Protein AF-A0A9N9N4H1-F1 (afdb_monomer_lite)

Radius of gyration: 12.53 Å; chains: 1; bounding box: 29×30×30 Å

pLDDT: mean 89.06, std 9.39, range [57.94, 96.88]

Structure (mmCIF, N/CA/C/O backbone):
data_AF-A0A9N9N4H1-F1
#
_entry.id   AF-A0A9N9N4H1-F1
#
loop_
_atom_site.group_PDB
_atom_site.id
_atom_site.type_symbol
_atom_site.label_atom_id
_atom_site.label_alt_id
_atom_site.label_comp_id
_atom_site.label_asym_id
_atom_site.label_entity_id
_atom_site.label_seq_id
_atom_site.pdbx_PDB_ins_code
_atom_site.Cartn_x
_atom_site.Cartn_y
_atom_site.Cartn_z
_atom_site.occupancy
_atom_site.B_iso_or_equiv
_atom_site.auth_seq_id
_atom_site.auth_comp_id
_atom_site.auth_asym_id
_atom_site.auth_atom_id
_atom_site.pdbx_PDB_model_num
ATOM 1 N N . GLU A 1 1 ? -2.994 14.638 10.584 1.00 78.75 1 GLU A N 1
ATOM 2 C CA . GLU A 1 1 ? -1.703 13.942 10.760 1.00 78.75 1 GLU A CA 1
ATOM 3 C C . GLU A 1 1 ? -1.933 12.439 10.787 1.00 78.75 1 GLU A C 1
ATOM 5 O O . GLU A 1 1 ? -3.045 12.027 11.104 1.00 78.75 1 GLU A O 1
ATOM 10 N N . THR A 1 2 ? -0.928 11.647 10.421 1.00 92.06 2 THR A N 1
ATOM 11 C CA . THR A 1 2 ? -0.932 10.178 10.525 1.00 92.06 2 THR A CA 1
ATOM 12 C C . THR A 1 2 ? 0.108 9.741 11.553 1.00 92.06 2 THR A C 1
ATOM 14 O O . THR A 1 2 ? 1.068 10.467 11.792 1.00 92.06 2 THR A O 1
ATOM 17 N 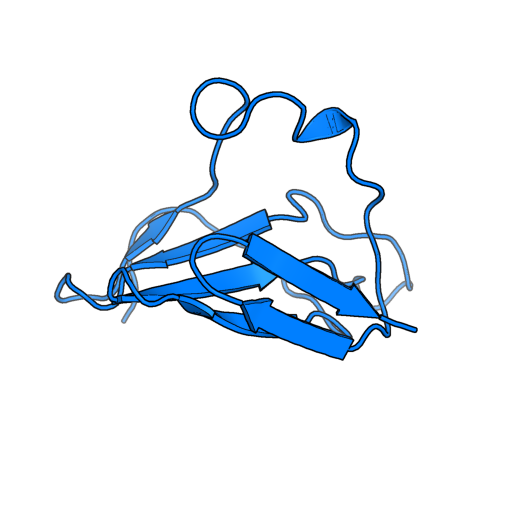N . THR A 1 3 ? -0.056 8.563 12.147 1.00 96.62 3 THR A N 1
ATOM 18 C CA . THR A 1 3 ? 0.909 7.962 13.088 1.00 96.62 3 THR A CA 1
ATOM 19 C C . THR A 1 3 ? 1.391 6.607 12.580 1.00 96.62 3 THR A C 1
ATOM 21 O O . THR A 1 3 ? 0.941 6.153 11.531 1.00 96.62 3 THR A O 1
ATOM 24 N N . GLY A 1 4 ? 2.263 5.939 13.337 1.00 94.81 4 GLY A N 1
ATOM 25 C CA . GLY A 1 4 ? 2.707 4.577 13.045 1.00 94.81 4 GLY A CA 1
ATOM 26 C C . GLY A 1 4 ? 4.010 4.537 12.263 1.00 94.81 4 GLY A C 1
ATOM 27 O O . GLY A 1 4 ? 4.871 5.398 12.449 1.00 94.81 4 GLY A O 1
ATOM 28 N N . ASP A 1 5 ? 4.150 3.513 11.430 1.00 94.12 5 ASP A N 1
ATOM 29 C CA . ASP A 1 5 ? 5.382 3.254 10.695 1.00 94.12 5 ASP A CA 1
ATOM 30 C C . ASP A 1 5 ? 5.682 4.341 9.652 1.00 94.12 5 ASP A C 1
ATOM 32 O O . ASP A 1 5 ? 4.784 4.939 9.056 1.00 94.12 5 ASP A O 1
ATOM 36 N N . SER A 1 6 ? 6.972 4.582 9.405 1.00 91.31 6 SER A N 1
ATOM 37 C CA . SER A 1 6 ? 7.422 5.491 8.349 1.00 91.31 6 SER A CA 1
ATOM 38 C C . SER A 1 6 ? 7.489 4.757 7.015 1.00 91.31 6 SER A C 1
ATOM 40 O O . SER A 1 6 ? 8.087 3.687 6.922 1.00 91.31 6 SER A O 1
ATOM 42 N N . LEU A 1 7 ? 6.917 5.354 5.969 1.00 87.94 7 LEU A N 1
ATOM 43 C CA . LEU A 1 7 ? 6.949 4.815 4.613 1.00 87.94 7 LEU A CA 1
ATOM 44 C C . LEU A 1 7 ? 7.760 5.711 3.691 1.00 87.94 7 LEU A C 1
ATOM 46 O O . LEU A 1 7 ? 7.523 6.917 3.614 1.00 87.94 7 LEU A O 1
ATOM 50 N N . ASP A 1 8 ? 8.652 5.087 2.932 1.00 90.88 8 ASP A N 1
ATOM 51 C CA . ASP A 1 8 ? 9.384 5.773 1.879 1.00 90.88 8 ASP A CA 1
ATOM 52 C C . ASP A 1 8 ? 8.443 6.236 0.761 1.00 90.88 8 ASP A C 1
ATOM 54 O O . ASP A 1 8 ? 7.474 5.554 0.384 1.00 90.88 8 ASP A O 1
ATOM 58 N N . ALA A 1 9 ? 8.765 7.409 0.212 1.00 92.38 9 ALA A N 1
ATOM 59 C CA . ALA A 1 9 ? 8.074 7.965 -0.938 1.00 92.38 9 ALA A CA 1
ATOM 60 C C . ALA A 1 9 ? 8.169 6.998 -2.127 1.00 92.38 9 ALA A C 1
ATOM 62 O O . ALA A 1 9 ? 9.236 6.478 -2.446 1.00 92.38 9 ALA A O 1
ATOM 63 N N . ARG A 1 10 ? 7.039 6.772 -2.801 1.00 95.25 10 ARG A N 1
ATOM 64 C CA . ARG A 1 10 ? 6.918 5.775 -3.870 1.00 95.25 10 ARG A CA 1
ATOM 65 C C . ARG A 1 10 ? 5.997 6.253 -4.983 1.00 95.25 10 ARG A C 1
ATOM 67 O O . ARG A 1 10 ? 4.971 6.884 -4.729 1.00 95.25 10 ARG A O 1
ATOM 74 N N . ARG A 1 11 ? 6.316 5.890 -6.223 1.00 96.56 11 ARG A N 1
ATOM 75 C CA . ARG A 1 11 ? 5.482 6.106 -7.419 1.00 96.56 11 ARG A CA 1
ATOM 76 C C . ARG A 1 11 ? 5.106 4.775 -8.066 1.00 96.56 11 ARG A C 1
ATOM 78 O O . ARG A 1 11 ? 5.747 3.761 -7.813 1.00 96.56 11 ARG A O 1
ATOM 85 N N . PHE A 1 12 ? 4.058 4.783 -8.890 1.00 96.81 12 PHE A N 1
ATOM 86 C CA . PHE A 1 12 ? 3.552 3.594 -9.597 1.00 96.81 12 PHE A CA 1
ATOM 87 C C . PHE A 1 12 ? 3.212 2.396 -8.687 1.00 96.81 12 PHE A C 1
ATOM 89 O O . PHE A 1 12 ? 3.316 1.244 -9.110 1.00 96.81 12 PHE A O 1
ATOM 96 N N . HIS A 1 13 ? 2.827 2.681 -7.442 1.00 96.81 13 HIS A N 1
ATOM 97 C CA . HIS A 1 13 ? 2.205 1.728 -6.529 1.00 96.81 13 HIS A CA 1
ATOM 98 C C . HIS A 1 13 ? 0.695 1.673 -6.791 1.00 96.81 13 HIS A C 1
ATOM 100 O O . HIS A 1 13 ? 0.141 2.557 -7.450 1.00 96.81 13 HIS A O 1
ATOM 106 N N . THR A 1 14 ? 0.023 0.680 -6.221 1.00 96.88 14 THR A N 1
ATOM 107 C CA . THR A 1 14 ? -1.441 0.653 -6.140 1.00 96.88 14 THR A CA 1
ATOM 108 C C . THR A 1 14 ? -1.896 0.800 -4.695 1.00 96.88 14 THR A C 1
ATOM 110 O O . THR A 1 14 ? -1.183 0.425 -3.764 1.00 96.88 14 THR A O 1
ATOM 113 N N . ALA A 1 15 ? -3.080 1.380 -4.509 1.00 96.06 15 ALA A N 1
ATOM 114 C CA . ALA A 1 15 ? -3.737 1.510 -3.218 1.00 96.06 15 ALA A CA 1
ATOM 115 C C . ALA A 1 15 ? -5.196 1.079 -3.373 1.00 96.06 15 ALA A C 1
ATOM 117 O O . ALA A 1 15 ? -5.922 1.637 -4.197 1.00 96.06 15 ALA A O 1
ATOM 118 N N . VAL A 1 16 ? -5.620 0.076 -2.609 1.00 95.81 16 VAL A N 1
ATOM 119 C CA . VAL A 1 16 ? -6.971 -0.491 -2.688 1.00 95.81 16 VAL A CA 1
ATOM 120 C C . VAL A 1 16 ? -7.611 -0.540 -1.306 1.00 95.81 16 VAL A C 1
ATOM 122 O O . VAL A 1 16 ? -6.955 -0.859 -0.315 1.00 95.81 16 VAL A O 1
ATOM 125 N N . LEU A 1 17 ? -8.899 -0.208 -1.222 1.00 94.94 17 LEU A N 1
ATOM 126 C CA . LEU A 1 17 ? -9.652 -0.290 0.027 1.00 94.94 17 LEU A CA 1
ATOM 127 C C . LEU A 1 17 ? -9.971 -1.756 0.336 1.00 94.94 17 LEU A C 1
ATOM 129 O O . LEU A 1 17 ? -10.670 -2.416 -0.431 1.00 94.94 17 LEU A O 1
ATOM 133 N N . SER A 1 18 ? -9.463 -2.256 1.459 1.00 90.25 18 SER A N 1
ATOM 134 C CA . SER A 1 18 ? -9.804 -3.575 1.986 1.00 90.25 18 SER A CA 1
ATOM 135 C C . SER A 1 18 ? -11.195 -3.558 2.628 1.00 90.25 18 SER A C 1
ATOM 137 O O . SER A 1 18 ? -11.546 -2.569 3.278 1.00 90.25 18 SER A O 1
ATOM 139 N N . PRO A 1 19 ? -11.960 -4.664 2.544 1.00 82.00 19 PRO A N 1
ATOM 140 C CA . PRO A 1 19 ? -13.196 -4.836 3.309 1.00 82.00 19 PRO A CA 1
ATOM 141 C C . PRO A 1 19 ? -13.017 -4.658 4.824 1.00 82.00 19 PRO A C 1
ATOM 143 O O . PRO A 1 19 ? -13.967 -4.298 5.508 1.00 82.00 19 PRO A O 1
ATOM 146 N N . ASN A 1 20 ? -11.800 -4.858 5.343 1.00 76.69 20 ASN A N 1
ATOM 147 C CA . ASN A 1 20 ? -11.460 -4.711 6.762 1.00 76.69 20 ASN A CA 1
ATOM 148 C C . ASN A 1 20 ? -11.072 -3.264 7.146 1.00 76.69 20 ASN A C 1
ATOM 150 O O . ASN A 1 20 ? -10.271 -3.060 8.056 1.00 76.69 20 ASN A O 1
ATOM 154 N N . GLU A 1 21 ? -11.600 -2.268 6.426 1.00 72.00 21 GLU A N 1
ATOM 155 C CA . GLU A 1 21 ? -11.495 -0.828 6.733 1.00 72.00 21 GLU A CA 1
ATOM 156 C C . GLU A 1 21 ? -10.056 -0.273 6.817 1.00 72.00 21 GLU A C 1
ATOM 158 O O . GLU A 1 21 ? -9.749 0.670 7.556 1.00 72.00 21 GLU A O 1
ATOM 163 N N . GLY A 1 22 ? -9.151 -0.849 6.026 1.00 91.81 22 GLY A N 1
ATOM 164 C CA . GLY A 1 22 ? -7.803 -0.334 5.805 1.00 91.81 22 GLY A CA 1
ATOM 165 C C . GLY A 1 22 ? -7.520 -0.169 4.320 1.00 91.81 22 GLY A C 1
ATOM 166 O O . GLY A 1 22 ? -8.074 -0.885 3.488 1.00 91.81 22 GLY A O 1
ATOM 167 N N . ILE A 1 23 ? -6.641 0.759 3.968 1.00 95.44 23 ILE A N 1
ATOM 168 C CA . ILE A 1 23 ? -6.141 0.871 2.596 1.00 95.44 23 ILE A CA 1
ATOM 169 C C . ILE A 1 23 ? -4.880 0.019 2.515 1.00 95.44 23 ILE A C 1
ATOM 171 O O . ILE A 1 23 ? -3.961 0.211 3.308 1.00 95.44 23 ILE A O 1
ATOM 175 N N . VAL A 1 24 ? -4.846 -0.930 1.583 1.00 94.56 24 VAL A N 1
ATOM 176 C CA . VAL A 1 24 ? -3.675 -1.764 1.300 1.00 94.56 24 VAL A CA 1
ATOM 177 C C . VAL A 1 24 ? -2.889 -1.107 0.177 1.00 94.56 24 VAL A C 1
ATOM 179 O O . VAL A 1 24 ? -3.433 -0.845 -0.894 1.00 94.56 24 VAL A O 1
ATOM 182 N N . ILE A 1 25 ? -1.619 -0.823 0.439 1.00 95.06 25 ILE A N 1
ATOM 183 C CA . ILE A 1 25 ? -0.680 -0.214 -0.495 1.00 95.06 25 ILE A CA 1
ATOM 184 C C . ILE A 1 25 ? 0.295 -1.302 -0.919 1.00 95.06 25 ILE A C 1
ATOM 186 O O . ILE A 1 25 ? 0.932 -1.919 -0.060 1.00 95.06 25 ILE A O 1
ATOM 190 N N . TYR A 1 26 ? 0.434 -1.512 -2.228 1.00 93.88 26 TYR A N 1
ATOM 191 C CA . TYR A 1 26 ? 1.352 -2.509 -2.761 1.00 93.88 26 TYR A CA 1
ATOM 192 C C . TYR A 1 26 ? 2.281 -1.962 -3.851 1.00 93.88 26 TYR A C 1
ATOM 194 O O . TYR A 1 26 ? 1.874 -1.242 -4.768 1.00 93.88 26 TYR A O 1
ATOM 202 N N . GLY A 1 27 ? 3.548 -2.352 -3.738 1.00 94.50 27 GLY A N 1
ATOM 203 C CA . GLY A 1 27 ? 4.617 -2.084 -4.679 1.00 94.50 27 GLY A CA 1
ATOM 204 C C . GLY A 1 27 ? 5.057 -0.623 -4.730 1.00 94.50 27 GLY A C 1
ATOM 205 O O . GLY A 1 27 ? 4.951 0.136 -3.758 1.00 94.50 27 GLY A O 1
ATOM 206 N N . GLY A 1 28 ? 5.553 -0.252 -5.903 1.00 95.56 28 GLY A N 1
ATOM 207 C CA . GLY A 1 28 ? 6.073 1.063 -6.227 1.00 95.56 28 GLY A CA 1
ATOM 208 C C . GLY A 1 28 ? 7.593 1.104 -6.333 1.00 95.56 28 GLY A C 1
ATOM 209 O O . GLY A 1 28 ? 8.318 0.228 -5.861 1.00 95.56 28 GLY A O 1
ATOM 210 N N . GLU A 1 29 ? 8.060 2.163 -6.976 1.00 95.75 29 GLU A N 1
ATOM 211 C CA . GLU A 1 29 ? 9.476 2.462 -7.166 1.00 95.75 29 GLU A CA 1
ATOM 212 C C . GLU A 1 29 ? 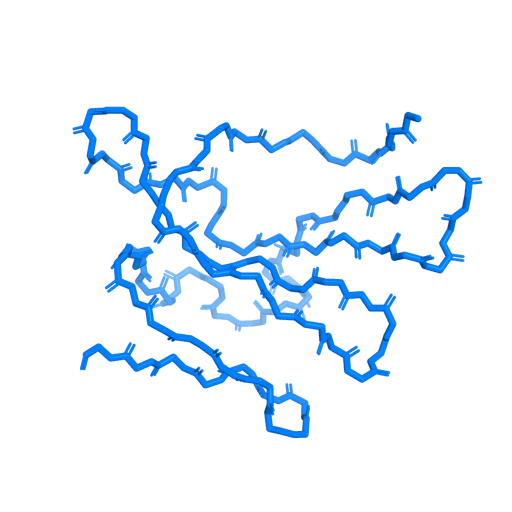9.794 3.881 -6.687 1.00 95.75 29 GLU A C 1
ATOM 214 O O . GLU A 1 29 ? 8.898 4.725 -6.580 1.00 95.75 29 GLU A O 1
ATOM 219 N N . ASP A 1 30 ? 11.062 4.141 -6.393 1.00 95.75 30 ASP A N 1
ATOM 220 C CA . ASP A 1 30 ? 11.557 5.478 -6.086 1.00 95.75 30 ASP A CA 1
ATOM 221 C C . ASP A 1 30 ? 11.769 6.303 -7.374 1.00 95.75 30 ASP A C 1
ATOM 223 O O . ASP A 1 30 ? 11.404 5.906 -8.492 1.00 95.75 30 ASP A O 1
ATOM 227 N N . THR A 1 31 ? 12.338 7.500 -7.233 1.00 96.12 31 THR A N 1
ATOM 228 C CA . THR A 1 31 ? 12.648 8.383 -8.367 1.00 96.12 31 THR A CA 1
ATOM 229 C C . THR A 1 31 ? 13.705 7.808 -9.308 1.00 96.12 31 THR A C 1
ATOM 231 O O . THR A 1 31 ? 13.680 8.12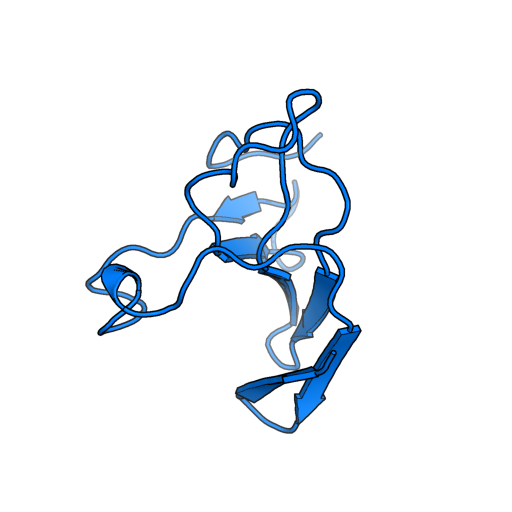1 -10.497 1.00 96.12 31 THR A O 1
ATOM 234 N N . ASP A 1 32 ? 14.569 6.925 -8.804 1.00 96.44 32 ASP A N 1
ATOM 235 C CA . ASP A 1 32 ? 15.617 6.236 -9.560 1.00 96.44 32 ASP A CA 1
ATOM 236 C C . ASP A 1 32 ? 15.100 4.934 -10.199 1.00 96.44 32 ASP A C 1
ATOM 238 O O . ASP A 1 32 ? 15.859 4.189 -10.815 1.00 96.44 32 ASP A O 1
ATOM 242 N N . SER A 1 33 ? 13.790 4.670 -10.110 1.00 94.56 33 SER A N 1
ATOM 243 C CA . SER A 1 33 ? 13.135 3.441 -10.584 1.00 94.56 33 SER A CA 1
ATOM 244 C C . SER A 1 33 ? 13.613 2.175 -9.864 1.00 94.56 33 SER A C 1
ATOM 246 O O . SER A 1 33 ? 13.522 1.076 -10.409 1.00 94.56 33 SER A O 1
ATOM 248 N N . ARG A 1 34 ? 14.117 2.310 -8.633 1.00 93.88 34 ARG A N 1
ATOM 249 C CA . ARG A 1 34 ? 14.430 1.167 -7.773 1.00 93.88 34 ARG A CA 1
ATOM 250 C C . ARG A 1 34 ? 13.182 0.760 -6.999 1.00 93.88 34 ARG A C 1
ATOM 252 O O . ARG A 1 34 ? 12.435 1.639 -6.566 1.00 93.88 34 ARG A O 1
ATOM 259 N N . PRO A 1 35 ? 12.944 -0.540 -6.782 1.00 91.44 35 PRO A N 1
ATOM 260 C CA . PRO A 1 35 ? 11.792 -0.966 -6.006 1.00 91.44 35 PRO A CA 1
ATOM 261 C C . PRO A 1 35 ? 11.879 -0.471 -4.556 1.00 91.44 35 PRO A C 1
ATOM 263 O O . PRO A 1 35 ? 12.945 -0.529 -3.944 1.00 91.44 35 PRO A O 1
ATOM 266 N N . VAL A 1 36 ? 10.756 -0.003 -4.004 1.00 91.38 36 VAL A N 1
ATOM 267 C CA . VAL A 1 36 ? 10.682 0.454 -2.6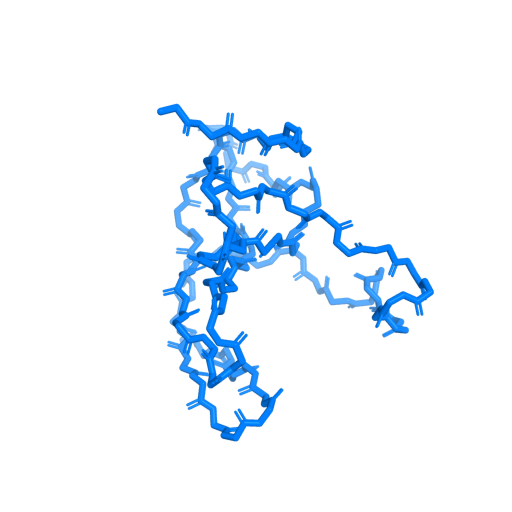07 1.00 91.38 36 VAL A CA 1
ATOM 268 C C . VAL A 1 36 ? 10.328 -0.715 -1.690 1.00 91.38 36 VAL A C 1
ATOM 270 O O . VAL A 1 36 ? 9.381 -1.470 -1.947 1.00 91.38 36 VAL A O 1
ATOM 273 N N . LEU A 1 37 ? 11.080 -0.840 -0.595 1.00 87.50 37 LEU A N 1
ATOM 274 C CA . LEU A 1 37 ? 10.829 -1.798 0.476 1.00 87.50 37 LEU A CA 1
ATOM 275 C C . LEU A 1 37 ? 10.406 -1.055 1.758 1.00 87.50 37 LEU A C 1
ATOM 277 O O . LEU A 1 37 ? 10.955 0.003 2.042 1.00 87.50 37 LEU A O 1
ATOM 281 N N . PRO A 1 38 ? 9.455 -1.588 2.540 1.00 86.75 38 PRO A N 1
ATOM 282 C CA . PRO A 1 38 ? 8.626 -2.746 2.223 1.00 86.75 38 PRO A CA 1
ATOM 283 C C . PRO A 1 38 ? 7.662 -2.441 1.069 1.00 86.75 38 PRO A C 1
ATOM 285 O O . PRO A 1 38 ? 7.132 -1.331 0.924 1.00 86.75 38 PRO A O 1
ATOM 288 N N . SER A 1 39 ? 7.414 -3.455 0.242 1.00 89.56 39 SER A N 1
ATOM 289 C CA . SER A 1 39 ? 6.469 -3.333 -0.868 1.00 89.56 39 SER A CA 1
ATOM 290 C C . SER A 1 39 ? 5.016 -3.424 -0.410 1.00 89.56 39 SER A C 1
ATOM 292 O O . SER A 1 39 ? 4.152 -3.006 -1.161 1.00 89.56 39 SER A O 1
ATOM 294 N N . LEU A 1 40 ? 4.734 -3.898 0.806 1.00 90.94 40 LEU A N 1
ATOM 295 C CA . LEU A 1 40 ? 3.394 -3.911 1.393 1.00 90.94 40 LEU A CA 1
ATOM 296 C C . LEU A 1 40 ? 3.316 -2.929 2.563 1.00 90.94 40 LEU A C 1
ATOM 298 O O . LEU A 1 40 ? 4.170 -2.945 3.448 1.00 90.94 40 LEU A O 1
ATOM 302 N N . ALA A 1 41 ? 2.266 -2.116 2.585 1.00 92.94 41 ALA A N 1
ATOM 303 C CA . ALA A 1 41 ? 1.904 -1.290 3.728 1.00 92.94 41 ALA A CA 1
ATOM 304 C C . ALA A 1 41 ? 0.383 -1.188 3.852 1.00 92.94 41 ALA A C 1
ATOM 306 O O . ALA A 1 41 ? -0.347 -1.361 2.876 1.00 92.94 41 ALA A O 1
ATOM 307 N N . ILE A 1 42 ? -0.101 -0.898 5.054 1.00 94.00 42 ILE A N 1
ATOM 308 C CA . ILE A 1 42 ? -1.524 -0.742 5.341 1.00 94.00 42 ILE A CA 1
ATOM 309 C C . ILE A 1 42 ? -1.731 0.590 6.055 1.00 94.00 42 ILE A C 1
ATOM 311 O O . ILE A 1 42 ? -1.090 0.864 7.067 1.00 94.00 42 ILE A O 1
ATOM 315 N N . LEU A 1 43 ? -2.657 1.405 5.555 1.00 95.62 43 LEU A N 1
ATOM 316 C CA . LEU A 1 43 ? -3.185 2.547 6.293 1.00 95.62 43 LEU A CA 1
ATOM 317 C C . LEU A 1 43 ? -4.451 2.109 7.025 1.00 95.62 43 LEU A C 1
ATOM 319 O O . LEU A 1 43 ? -5.490 1.882 6.401 1.00 95.62 43 LEU A O 1
ATOM 323 N N . LYS A 1 44 ? -4.374 1.993 8.349 1.00 94.88 44 LYS A N 1
ATOM 324 C CA . LYS A 1 44 ? -5.534 1.725 9.201 1.00 94.88 44 LYS A CA 1
ATOM 325 C C . LYS A 1 44 ? -6.371 2.996 9.296 1.00 94.88 44 LYS A C 1
ATOM 327 O O . LYS A 1 44 ? -5.976 3.959 9.955 1.00 94.88 44 LYS A O 1
ATOM 332 N N . THR A 1 45 ? -7.526 2.992 8.631 1.00 93.56 45 THR A N 1
ATOM 333 C CA . THR A 1 45 ? -8.463 4.129 8.643 1.00 93.56 45 THR A CA 1
ATOM 334 C C . THR A 1 45 ? -9.462 4.083 9.801 1.00 93.56 45 THR A C 1
ATOM 336 O O . THR A 1 45 ? -10.217 5.027 10.003 1.00 93.56 45 THR A O 1
ATOM 339 N N . THR A 1 46 ? -9.420 3.022 10.609 1.00 92.44 46 THR A N 1
ATOM 340 C CA . THR A 1 46 ? -10.259 2.828 11.801 1.00 92.44 46 THR A CA 1
ATOM 341 C C . THR A 1 46 ? -9.755 3.556 13.049 1.00 92.44 46 THR A C 1
ATOM 343 O O . THR A 1 46 ? -10.464 3.622 14.051 1.00 92.44 46 THR A O 1
ATOM 346 N N . THR A 1 47 ? -8.538 4.108 13.024 1.00 91.00 47 THR A N 1
ATOM 347 C CA . THR A 1 47 ? -7.949 4.853 14.146 1.00 91.00 47 THR A CA 1
ATOM 348 C C . THR A 1 47 ? -7.932 6.349 13.859 1.00 91.00 47 THR A C 1
ATOM 350 O O . THR A 1 47 ? -7.788 6.757 12.713 1.00 91.00 47 THR A O 1
ATOM 353 N N . ILE A 1 48 ? -8.021 7.192 14.889 1.00 93.31 48 ILE A N 1
ATOM 354 C CA . ILE A 1 48 ? -7.835 8.643 14.748 1.00 93.31 48 ILE A CA 1
ATOM 355 C C . ILE A 1 48 ? -6.707 9.078 15.695 1.00 93.31 48 ILE A C 1
ATOM 357 O O . ILE A 1 48 ? -6.880 8.967 16.910 1.00 93.31 48 ILE A O 1
ATOM 361 N N . PRO A 1 49 ? -5.562 9.568 15.177 1.00 94.88 49 PRO A N 1
ATOM 362 C CA . PRO A 1 49 ? -5.219 9.709 13.753 1.00 94.88 49 PRO A CA 1
ATOM 363 C C . PRO A 1 49 ? -5.083 8.358 13.022 1.00 94.88 49 PRO A C 1
ATOM 365 O O . PRO A 1 49 ? -4.879 7.318 13.656 1.00 94.88 49 PRO A O 1
ATOM 368 N N . TYR A 1 50 ? -5.177 8.372 11.686 1.00 94.94 50 TYR A N 1
ATOM 369 C CA . TYR A 1 50 ? -4.931 7.174 10.873 1.00 94.94 50 TYR A CA 1
ATOM 370 C C . TYR A 1 50 ? -3.515 6.647 11.113 1.00 94.94 50 TYR A C 1
ATOM 372 O O . TYR A 1 50 ? -2.575 7.433 11.273 1.00 94.94 50 TYR A O 1
ATOM 380 N N . ASN A 1 51 ? -3.371 5.325 11.133 1.00 95.50 51 ASN A N 1
ATOM 381 C CA . ASN A 1 51 ? -2.138 4.659 11.533 1.00 95.50 51 ASN A CA 1
ATOM 382 C C . ASN A 1 51 ? -1.540 3.850 10.377 1.00 95.50 51 ASN A C 1
ATOM 384 O O . ASN A 1 51 ? -2.199 2.976 9.814 1.00 95.50 51 ASN A O 1
ATOM 388 N N . TRP A 1 52 ? -0.291 4.139 10.032 1.00 95.00 52 TRP A N 1
ATOM 389 C CA . TRP A 1 52 ? 0.502 3.345 9.108 1.00 95.00 52 TRP A CA 1
ATOM 390 C C . TRP A 1 52 ? 1.028 2.088 9.787 1.00 95.00 52 TRP A C 1
ATOM 392 O O . TRP A 1 52 ? 1.515 2.134 10.917 1.00 95.00 52 TRP A O 1
ATOM 402 N N . TYR A 1 53 ? 0.942 0.978 9.064 1.00 92.56 53 TYR A N 1
ATOM 403 C CA . TYR A 1 53 ? 1.370 -0.332 9.515 1.00 92.56 53 TYR A CA 1
ATOM 404 C C . TYR A 1 53 ? 2.108 -1.065 8.396 1.00 92.56 53 TYR A C 1
ATOM 406 O O . TYR A 1 53 ? 1.563 -1.237 7.303 1.00 92.56 53 TYR A O 1
ATOM 414 N N . ILE A 1 54 ? 3.324 -1.518 8.674 1.00 91.69 54 ILE A N 1
ATOM 415 C CA . ILE A 1 54 ? 4.116 -2.395 7.817 1.00 91.69 54 ILE A CA 1
ATOM 416 C C . ILE A 1 54 ? 3.950 -3.828 8.336 1.00 91.69 54 ILE A C 1
ATOM 418 O O . ILE A 1 54 ? 4.481 -4.157 9.399 1.00 91.69 54 ILE A O 1
ATOM 422 N N . PRO A 1 55 ? 3.240 -4.705 7.602 1.00 87.50 55 PRO A N 1
ATOM 423 C CA . PRO A 1 55 ? 3.142 -6.107 7.977 1.00 87.50 55 PRO A CA 1
ATOM 424 C C . PRO A 1 55 ? 4.521 -6.771 7.926 1.00 87.50 55 PRO A C 1
ATOM 426 O O . PRO A 1 55 ? 5.304 -6.534 7.003 1.00 87.50 55 PRO A O 1
ATOM 429 N N . ASN A 1 56 ? 4.814 -7.614 8.908 1.00 82.06 56 ASN A N 1
ATOM 430 C CA . ASN A 1 56 ? 6.050 -8.389 8.971 1.00 82.06 56 ASN A CA 1
ATOM 431 C C . ASN A 1 56 ? 5.794 -9.866 8.608 1.00 82.06 56 ASN A C 1
ATOM 433 O O . ASN A 1 56 ? 4.661 -10.276 8.356 1.00 82.06 56 ASN A O 1
ATOM 437 N N . SER A 1 57 ? 6.847 -10.687 8.596 1.00 71.06 57 SER A N 1
ATOM 438 C CA . SER A 1 57 ? 6.767 -12.106 8.210 1.00 71.06 57 SER A CA 1
ATOM 439 C C . SER A 1 57 ? 5.830 -12.958 9.076 1.00 71.06 57 SER A C 1
ATOM 441 O O . SER A 1 57 ? 5.444 -14.044 8.649 1.00 71.06 57 SER A O 1
ATOM 443 N N . THR A 1 58 ? 5.460 -12.491 10.273 1.00 73.38 58 THR A N 1
ATOM 444 C CA . THR A 1 58 ? 4.459 -13.154 11.123 1.00 73.38 58 THR A CA 1
ATOM 445 C C . THR A 1 58 ? 3.025 -12.788 10.742 1.00 73.38 58 THR A C 1
ATOM 447 O O . THR A 1 58 ? 2.132 -13.609 10.927 1.00 73.38 58 THR A O 1
ATOM 450 N N . ASP A 1 59 ? 2.806 -11.606 10.157 1.00 75.38 59 ASP A N 1
ATOM 451 C CA . ASP A 1 59 ? 1.481 -11.146 9.725 1.00 75.38 59 ASP A CA 1
ATOM 452 C C . ASP A 1 59 ? 1.095 -11.710 8.360 1.00 75.38 59 ASP A C 1
ATOM 454 O O . ASP A 1 59 ? -0.053 -12.086 8.125 1.00 75.38 59 ASP A O 1
ATOM 458 N N . VAL A 1 60 ? 2.062 -11.741 7.443 1.00 70.81 60 VAL A N 1
ATOM 459 C CA . VAL A 1 60 ? 1.884 -12.248 6.085 1.00 70.81 60 VAL A CA 1
ATOM 460 C C . VAL A 1 60 ? 3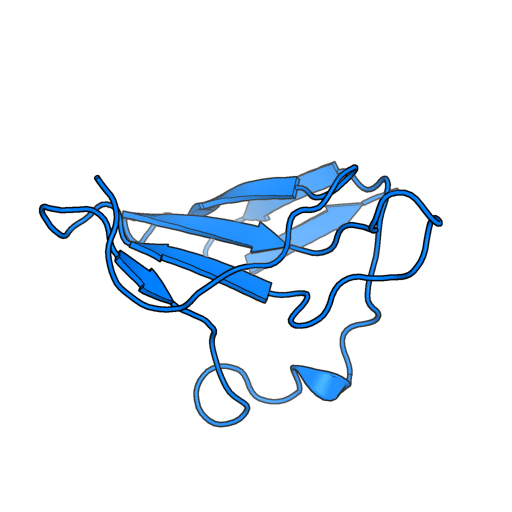.047 -13.199 5.795 1.00 70.81 60 VAL A C 1
ATOM 462 O O . VAL A 1 60 ? 4.144 -12.753 5.433 1.00 70.81 60 VAL A O 1
ATOM 4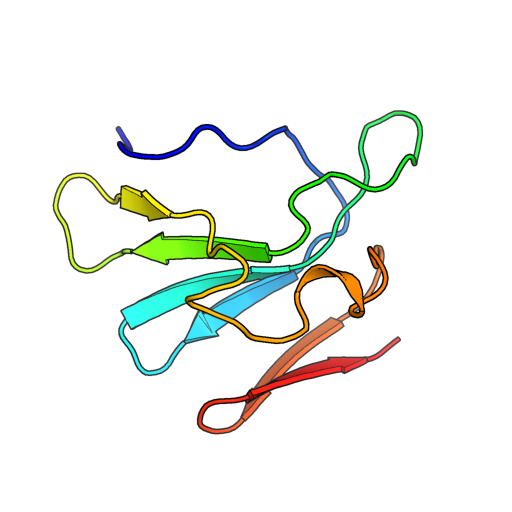65 N N . PRO A 1 61 ? 2.826 -14.516 5.972 1.00 65.94 61 PRO A N 1
ATOM 466 C CA . PRO A 1 61 ? 3.780 -15.530 5.547 1.00 65.94 61 PRO A CA 1
ATOM 467 C C . PRO A 1 61 ? 4.120 -15.305 4.069 1.00 65.94 61 PRO A C 1
ATOM 469 O O . PRO A 1 61 ? 3.232 -14.995 3.278 1.00 65.94 61 PRO A O 1
ATOM 472 N N . ASP A 1 62 ? 5.393 -15.439 3.696 1.00 66.56 62 ASP A N 1
ATOM 473 C CA . ASP A 1 62 ? 5.891 -15.226 2.324 1.00 66.56 62 ASP A CA 1
ATOM 474 C C . ASP A 1 62 ? 5.940 -13.776 1.801 1.00 66.56 62 ASP A C 1
ATOM 476 O O . ASP A 1 62 ? 6.135 -13.546 0.608 1.00 66.56 62 ASP A O 1
ATOM 480 N N . LEU A 1 63 ? 5.904 -12.769 2.680 1.00 65.44 63 LEU A N 1
ATOM 481 C CA . LEU A 1 63 ? 6.157 -11.365 2.303 1.00 65.44 63 LEU A CA 1
ATOM 482 C C . LEU A 1 63 ? 7.441 -11.139 1.491 1.00 65.44 63 LEU A C 1
ATOM 484 O O . LEU A 1 63 ? 7.495 -10.244 0.653 1.00 65.44 63 LEU A O 1
ATOM 488 N N . THR A 1 64 ? 8.473 -11.947 1.737 1.00 57.94 64 THR A N 1
ATOM 489 C CA . THR A 1 64 ? 9.764 -11.891 1.036 1.00 57.94 64 THR A CA 1
ATOM 490 C C . THR A 1 64 ? 9.740 -12.549 -0.344 1.00 57.94 64 THR A C 1
ATOM 492 O O . THR A 1 64 ? 10.702 -12.405 -1.094 1.00 57.94 64 THR A O 1
ATOM 495 N N . VAL A 1 65 ? 8.684 -13.299 -0.671 1.00 59.94 65 VAL A N 1
ATOM 496 C CA . VAL A 1 65 ? 8.536 -14.023 -1.944 1.00 59.94 65 VAL A CA 1
ATOM 497 C C . VAL A 1 65 ? 7.767 -13.197 -2.970 1.00 59.94 65 VAL A C 1
ATOM 499 O O . VAL A 1 65 ? 7.906 -13.424 -4.171 1.00 59.94 65 VAL A O 1
ATOM 502 N N . VAL A 1 66 ? 6.996 -12.198 -2.531 1.00 66.75 66 VAL A N 1
ATOM 503 C CA . VAL A 1 66 ? 6.238 -11.354 -3.455 1.00 66.75 66 VAL A CA 1
ATOM 504 C C . VAL A 1 66 ? 7.183 -10.327 -4.100 1.00 66.75 66 VAL A C 1
ATOM 506 O O . VAL A 1 66 ? 7.748 -9.493 -3.388 1.00 66.75 66 VAL A O 1
ATOM 509 N N . PRO A 1 67 ? 7.396 -10.373 -5.429 1.00 79.19 67 PRO A N 1
ATOM 510 C CA . PRO A 1 67 ? 8.353 -9.503 -6.098 1.00 79.19 67 PRO A CA 1
ATOM 511 C C . PRO A 1 67 ? 7.938 -8.037 -5.954 1.00 79.19 67 PRO A C 1
ATOM 513 O O . PRO A 1 67 ? 6.751 -7.729 -6.038 1.00 79.19 67 PRO A O 1
ATOM 516 N N . PRO A 1 68 ? 8.884 -7.107 -5.777 1.00 84.06 68 PRO A N 1
ATOM 517 C CA . PRO A 1 68 ? 8.541 -5.707 -5.611 1.00 84.06 68 PRO A CA 1
ATOM 518 C C . PRO A 1 68 ? 8.114 -5.121 -6.971 1.00 84.06 68 PRO A C 1
ATOM 520 O O . PRO A 1 68 ? 8.942 -4.743 -7.799 1.00 84.06 68 PRO A O 1
ATOM 523 N N . LEU A 1 69 ? 6.801 -5.115 -7.229 1.00 91.69 69 LEU A N 1
ATOM 524 C CA . LEU A 1 69 ? 6.206 -4.682 -8.499 1.00 91.69 69 LEU A CA 1
ATOM 525 C C . LEU A 1 69 ? 6.008 -3.163 -8.553 1.00 91.69 69 LEU A C 1
ATOM 527 O O . LEU A 1 69 ? 5.634 -2.533 -7.568 1.00 91.69 69 LEU A O 1
ATOM 531 N N . SER A 1 70 ? 6.126 -2.577 -9.740 1.00 94.81 70 SER A N 1
ATOM 532 C CA . SER A 1 70 ? 5.676 -1.215 -10.048 1.00 94.81 70 SER A CA 1
ATOM 533 C C . SER A 1 70 ? 4.846 -1.232 -11.336 1.00 94.81 70 SER A C 1
ATOM 535 O O . SER A 1 70 ? 4.870 -2.216 -12.074 1.00 94.81 70 SER A O 1
ATOM 537 N N . ARG A 1 71 ? 4.070 -0.170 -11.594 1.00 95.50 71 ARG A N 1
ATOM 538 C CA . ARG A 1 71 ? 3.309 0.024 -12.852 1.00 95.50 71 ARG A CA 1
ATOM 539 C C . ARG A 1 71 ? 2.280 -1.080 -13.127 1.00 95.50 71 ARG A C 1
ATOM 541 O O . ARG A 1 71 ? 2.064 -1.463 -14.270 1.00 95.50 71 ARG A O 1
ATOM 548 N N . HIS A 1 72 ? 1.641 -1.560 -12.070 1.00 94.69 72 HIS A N 1
ATOM 549 C CA . HIS A 1 72 ? 0.577 -2.555 -12.124 1.00 94.69 72 HIS A CA 1
ATOM 550 C C . HIS A 1 72 ? -0.775 -1.918 -11.775 1.00 94.69 72 HIS A C 1
ATOM 552 O O . HIS A 1 72 ? -0.851 -0.807 -11.248 1.00 94.69 72 HIS A O 1
ATOM 558 N N . SER A 1 73 ? -1.845 -2.648 -12.058 1.00 96.50 73 SER A N 1
ATOM 559 C CA . SER A 1 73 ? -3.197 -2.405 -11.562 1.00 96.50 73 SER A CA 1
ATOM 560 C C . SER A 1 73 ? -3.514 -3.378 -10.429 1.00 96.50 73 SER A C 1
ATOM 562 O O . SER A 1 73 ? -2.884 -4.432 -10.313 1.00 96.50 73 SER A O 1
ATOM 564 N N . ALA A 1 74 ? -4.471 -3.021 -9.574 1.00 96.00 74 ALA A N 1
ATOM 565 C CA . ALA A 1 74 ? -4.895 -3.890 -8.490 1.00 96.00 74 ALA A CA 1
ATOM 566 C C . ALA A 1 74 ? -6.375 -3.728 -8.155 1.00 96.00 74 ALA A C 1
ATOM 568 O O . ALA A 1 74 ? -6.947 -2.649 -8.321 1.00 96.00 74 ALA A O 1
ATOM 569 N N . ILE A 1 75 ? -6.973 -4.796 -7.633 1.00 95.62 75 ILE A N 1
ATOM 570 C CA . ILE A 1 75 ? -8.335 -4.804 -7.099 1.00 95.62 75 ILE A CA 1
ATOM 571 C C . ILE A 1 75 ? -8.421 -5.708 -5.869 1.00 95.62 75 ILE A C 1
ATOM 573 O O . ILE A 1 75 ? -7.684 -6.686 -5.754 1.00 95.62 75 ILE A O 1
ATOM 577 N N . MET A 1 76 ? -9.345 -5.400 -4.959 1.00 93.75 76 MET A N 1
ATOM 578 C CA . MET A 1 76 ? -9.731 -6.320 -3.890 1.00 93.75 76 MET A CA 1
ATOM 579 C C . MET A 1 76 ? -10.827 -7.273 -4.369 1.00 93.75 76 MET A C 1
ATOM 581 O O . MET A 1 76 ? -11.861 -6.840 -4.876 1.00 93.75 76 MET A O 1
ATOM 585 N N . TYR A 1 77 ? -10.624 -8.571 -4.158 1.00 92.88 77 TYR A N 1
ATOM 586 C CA . TYR A 1 77 ? -11.628 -9.614 -4.337 1.00 92.88 77 TYR A CA 1
ATOM 587 C C . TYR A 1 77 ? -11.692 -10.475 -3.071 1.00 92.88 77 TYR A C 1
ATOM 589 O O . TYR A 1 77 ? -10.812 -11.296 -2.798 1.00 92.88 77 TYR A O 1
ATOM 597 N N . GLY A 1 78 ? -12.724 -10.249 -2.254 1.00 89.44 78 GLY A N 1
ATOM 598 C CA . GLY A 1 78 ? -12.787 -10.805 -0.902 1.00 89.44 78 GLY A CA 1
ATOM 599 C C . GLY A 1 78 ? -11.591 -10.340 -0.066 1.00 89.44 78 GLY A C 1
ATOM 600 O O . GLY A 1 78 ? -11.323 -9.144 0.022 1.00 89.44 78 GLY A O 1
ATOM 601 N N . ASN A 1 79 ? -10.848 -11.290 0.503 1.00 87.25 79 ASN A N 1
ATOM 602 C CA . ASN A 1 79 ? -9.664 -11.011 1.327 1.00 87.25 79 ASN A CA 1
ATOM 603 C C . ASN A 1 79 ? -8.355 -10.971 0.521 1.00 87.25 79 ASN A C 1
ATOM 605 O O . ASN A 1 79 ? -7.279 -10.898 1.111 1.00 87.25 79 ASN A O 1
ATOM 609 N N . TYR A 1 80 ? -8.432 -11.037 -0.809 1.00 88.00 80 TYR A N 1
ATOM 610 C CA . TYR A 1 80 ? -7.267 -11.069 -1.684 1.00 88.00 80 TYR A CA 1
ATOM 611 C C . TYR A 1 80 ? -7.141 -9.767 -2.464 1.00 88.00 80 TYR A C 1
ATOM 613 O O . TYR A 1 80 ? -8.108 -9.289 -3.058 1.00 88.00 80 TYR A O 1
ATOM 621 N N . MET A 1 81 ? -5.925 -9.230 -2.509 1.00 91.06 81 MET A N 1
ATOM 622 C CA . MET A 1 81 ? -5.546 -8.215 -3.482 1.00 91.06 81 MET A CA 1
ATOM 623 C C . MET A 1 81 ? -5.036 -8.925 -4.737 1.00 91.06 81 MET A C 1
ATOM 625 O O . MET A 1 81 ? -4.061 -9.673 -4.677 1.00 91.06 81 MET A O 1
ATOM 629 N N . ILE A 1 82 ? -5.708 -8.715 -5.864 1.00 92.88 82 ILE A N 1
ATOM 630 C CA . ILE A 1 82 ? -5.314 -9.249 -7.169 1.00 92.88 82 ILE A CA 1
ATOM 631 C C . ILE A 1 82 ? -4.553 -8.153 -7.907 1.00 92.88 82 ILE A C 1
ATOM 633 O O . ILE A 1 82 ? -5.061 -7.040 -8.030 1.00 92.88 82 ILE A O 1
ATOM 637 N N . LEU A 1 83 ? -3.358 -8.476 -8.402 1.00 92.94 83 LEU A N 1
ATOM 638 C CA . LEU A 1 83 ? -2.503 -7.581 -9.185 1.00 92.94 83 LEU A CA 1
ATOM 639 C C . LEU A 1 83 ? -2.527 -8.006 -10.660 1.00 92.94 83 LEU A C 1
ATOM 641 O O . LEU A 1 83 ? -2.474 -9.202 -10.948 1.00 92.94 83 LEU A O 1
ATOM 645 N N . ALA A 1 84 ? -2.577 -7.050 -11.587 1.00 91.69 84 ALA A N 1
ATOM 646 C CA . ALA A 1 84 ? -2.541 -7.301 -13.033 1.00 91.69 84 ALA A CA 1
ATOM 647 C C . ALA A 1 84 ? -1.706 -6.241 -13.775 1.00 91.69 84 ALA A C 1
ATOM 649 O O . ALA A 1 84 ? -1.581 -5.112 -13.295 1.00 91.69 84 ALA A O 1
ATOM 650 N N . PHE A 1 85 ? -1.147 -6.599 -14.934 1.00 86.94 85 PHE A N 1
ATOM 651 C CA . PHE A 1 85 ? -0.211 -5.796 -15.736 1.00 86.94 85 PHE A CA 1
ATOM 652 C C . PHE A 1 85 ? -0.652 -5.683 -17.197 1.00 86.94 85 PHE A C 1
ATOM 654 O O . PHE A 1 85 ? -1.224 -6.668 -17.716 1.00 86.94 85 PHE A O 1
#

InterPro domains:
  IPR011043 Galactose oxidase/kelch, beta-propeller [SSF50965] (4-83)
  IPR015915 Kelch-type beta-propeller [G3DSA:2.120.10.80] (1-85)

Foldseek 3Di:
DEEEDDFDDWPQWDWEQAPQQKIWIAAGADPVRHIGPPRIKIFRPVDVVIYIDDDDCVRPPCSVVDDRDGNWDWYDDHRDIDIGD

Secondary structure (DSSP, 8-state):
-EEES-----BS-EEEE-TTSEEEEE--B-TTSPBPSSSEEEEETTSSSEEEE---TTTSTTTTTS----S-EEEEETTEEEEE-

Sequence (85 aa):
ETTGDSLDARRFHTAVLSPNEGIVIYGGEDTDSRPVLPSLAILKTTTIPYNWYIPNSTDVPDLTVVPPLSRHSAIMYGNYMILAF

Organism: NCBI:txid94023